Protein AF-A0A2E2JAE6-F1 (afdb_monomer_lite)

Structure (mmCIF, N/CA/C/O backbone):
data_AF-A0A2E2JAE6-F1
#
_entry.id   AF-A0A2E2JAE6-F1
#
loop_
_atom_site.group_PDB
_atom_site.id
_atom_site.type_symbol
_atom_site.label_atom_id
_atom_site.label_alt_id
_atom_site.label_comp_id
_atom_site.label_asym_id
_atom_site.label_entity_id
_atom_site.label_seq_id
_atom_site.pdbx_PDB_ins_code
_atom_site.Cartn_x
_atom_site.Cartn_y
_atom_site.Cartn_z
_atom_site.occupancy
_atom_site.B_iso_or_equiv
_atom_site.auth_seq_id
_atom_site.auth_comp_id
_atom_site.auth_asym_id
_atom_site.auth_atom_id
_atom_site.pdbx_PDB_model_num
ATOM 1 N N . MET A 1 1 ? -5.764 -18.830 -13.408 1.00 39.28 1 MET A N 1
ATOM 2 C CA . MET A 1 1 ? -5.190 -17.900 -12.411 1.00 39.28 1 MET A CA 1
ATOM 3 C C . MET A 1 1 ? -5.972 -16.601 -12.482 1.00 39.28 1 MET A C 1
ATOM 5 O O . MET A 1 1 ? -5.886 -15.917 -13.495 1.00 39.28 1 MET A O 1
ATOM 9 N N . ALA A 1 2 ? -6.812 -16.319 -11.483 1.00 48.50 2 ALA A N 1
ATOM 10 C CA . ALA A 1 2 ? -7.570 -15.073 -11.429 1.00 48.50 2 ALA 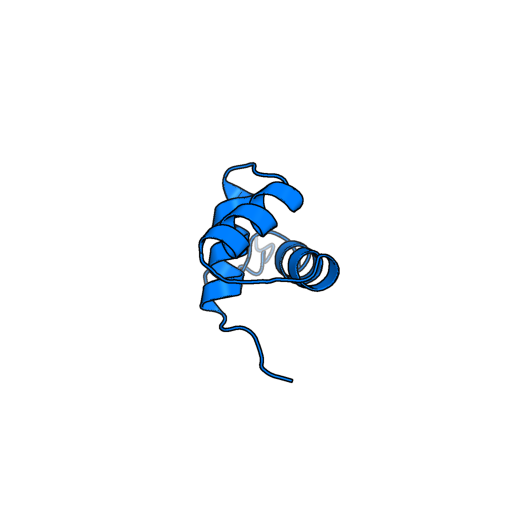A CA 1
ATOM 11 C C . ALA A 1 2 ? -6.585 -13.925 -11.180 1.00 48.50 2 ALA A C 1
ATOM 13 O O . ALA A 1 2 ? -5.934 -13.861 -10.141 1.00 48.50 2 ALA A O 1
ATOM 14 N N . ARG A 1 3 ? -6.399 -13.075 -12.187 1.00 57.50 3 ARG A N 1
ATOM 15 C CA .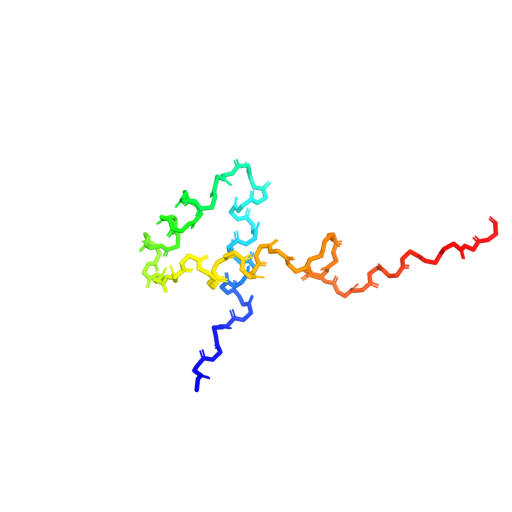 ARG A 1 3 ? -5.546 -11.892 -12.091 1.00 57.50 3 ARG A CA 1
ATOM 16 C C . ARG A 1 3 ? -6.238 -10.933 -11.120 1.00 57.50 3 ARG A C 1
ATOM 18 O O . ARG A 1 3 ? -7.387 -10.571 -11.361 1.00 57.50 3 ARG A O 1
ATOM 25 N N . HIS A 1 4 ? -5.589 -10.570 -10.013 1.00 65.50 4 HIS A N 1
ATOM 26 C CA . HIS A 1 4 ? -6.130 -9.528 -9.138 1.00 65.50 4 HIS A CA 1
ATOM 27 C C . HIS A 1 4 ? -6.332 -8.255 -9.965 1.00 65.50 4 HIS A C 1
ATOM 29 O O . HIS A 1 4 ? -5.477 -7.913 -10.783 1.00 65.50 4 HIS A O 1
ATOM 35 N N . SER A 1 5 ? -7.477 -7.594 -9.780 1.00 75.31 5 SER A N 1
ATOM 36 C CA . SER A 1 5 ? -7.800 -6.368 -10.510 1.00 75.31 5 SER A CA 1
ATOM 37 C C . SER A 1 5 ? -6.701 -5.326 -10.296 1.00 75.31 5 SER A C 1
ATOM 39 O O . SER A 1 5 ? -6.224 -5.153 -9.170 1.00 75.31 5 SER A O 1
ATOM 41 N N . ASP A 1 6 ? -6.327 -4.595 -11.350 1.00 77.75 6 ASP A N 1
ATOM 42 C CA . ASP A 1 6 ? -5.316 -3.529 -11.290 1.00 77.75 6 ASP A CA 1
ATOM 43 C C . ASP A 1 6 ? -5.642 -2.475 -10.214 1.00 77.75 6 ASP A C 1
ATOM 45 O O . ASP A 1 6 ? -4.752 -1.820 -9.666 1.00 77.75 6 ASP A O 1
ATOM 49 N N . GLN A 1 7 ? -6.923 -2.351 -9.849 1.00 83.06 7 GLN A N 1
ATOM 50 C CA . GLN A 1 7 ? -7.391 -1.526 -8.740 1.00 83.06 7 GLN A CA 1
ATOM 51 C C . GLN A 1 7 ? -6.798 -1.949 -7.386 1.00 83.06 7 GLN A C 1
ATOM 53 O O . GLN A 1 7 ? -6.383 -1.088 -6.613 1.00 83.06 7 GLN A O 1
ATOM 58 N N . ILE A 1 8 ? -6.716 -3.253 -7.106 1.00 85.81 8 ILE A N 1
ATOM 59 C CA . ILE A 1 8 ? -6.180 -3.797 -5.847 1.00 85.81 8 ILE A CA 1
ATOM 60 C C . ILE A 1 8 ? -4.671 -3.551 -5.771 1.00 85.81 8 ILE A C 1
ATOM 62 O O . ILE A 1 8 ? -4.152 -3.128 -4.740 1.00 85.81 8 ILE A O 1
ATOM 66 N N . VAL A 1 9 ? -3.970 -3.724 -6.893 1.00 85.81 9 VAL A N 1
ATOM 67 C CA . VAL A 1 9 ? -2.529 -3.452 -6.995 1.00 85.81 9 VAL A CA 1
ATOM 68 C C . VAL A 1 9 ? -2.239 -1.970 -6.735 1.00 85.81 9 VAL A C 1
ATOM 70 O O . VAL A 1 9 ? -1.352 -1.632 -5.948 1.00 85.81 9 VAL A O 1
ATOM 73 N N . ARG A 1 10 ? -3.020 -1.062 -7.339 1.00 84.38 10 ARG A N 1
ATOM 74 C CA . ARG A 1 10 ? -2.923 0.385 -7.074 1.00 84.38 10 ARG A CA 1
ATOM 75 C C . ARG A 1 10 ? -3.223 0.718 -5.615 1.00 84.38 10 ARG A C 1
ATOM 77 O O . ARG A 1 10 ? -2.510 1.528 -5.029 1.00 84.38 10 ARG A O 1
ATOM 84 N N . ARG A 1 11 ? -4.236 0.083 -5.018 1.00 87.75 11 ARG A N 1
ATOM 85 C CA . ARG A 1 11 ? -4.599 0.257 -3.602 1.00 87.75 11 ARG A CA 1
ATOM 86 C C . ARG A 1 11 ? -3.435 -0.112 -2.683 1.00 87.75 11 ARG A C 1
ATOM 88 O O . ARG A 1 11 ? -3.029 0.712 -1.869 1.00 87.75 11 ARG A O 1
ATOM 95 N N . ALA A 1 12 ? -2.849 -1.294 -2.879 1.00 89.50 12 ALA A N 1
ATOM 96 C CA . ALA A 1 12 ? -1.695 -1.769 -2.118 1.00 89.50 12 ALA A CA 1
ATOM 97 C C . ALA A 1 12 ? -0.516 -0.783 -2.191 1.00 89.50 12 ALA A C 1
A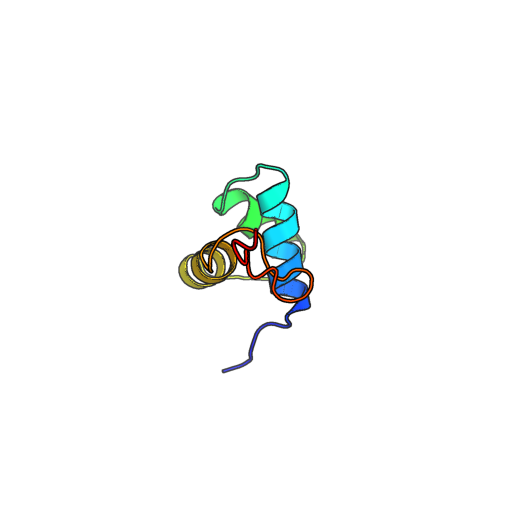TOM 99 O O . ALA A 1 12 ? 0.089 -0.451 -1.174 1.00 89.50 12 ALA A O 1
ATOM 100 N N . ARG A 1 13 ? -0.237 -0.248 -3.386 1.00 86.88 13 ARG A N 1
ATOM 101 C CA . ARG A 1 13 ? 0.815 0.759 -3.597 1.00 86.88 13 ARG A CA 1
ATOM 102 C C . ARG A 1 13 ? 0.520 2.085 -2.903 1.00 86.88 13 ARG A C 1
ATOM 104 O O . ARG A 1 13 ? 1.436 2.675 -2.346 1.00 86.88 13 ARG A O 1
ATOM 111 N N . LEU A 1 14 ? -0.728 2.555 -2.920 1.00 89.19 14 LEU A N 1
ATOM 112 C CA . LEU A 1 14 ? -1.123 3.791 -2.234 1.00 89.19 14 LEU A CA 1
ATOM 113 C C . LEU A 1 14 ? -0.981 3.673 -0.719 1.00 89.19 14 LEU A C 1
ATOM 115 O O . LEU A 1 14 ? -0.548 4.627 -0.081 1.00 89.19 14 LEU A O 1
ATOM 119 N N . ILE A 1 15 ? -1.334 2.518 -0.152 1.00 89.56 15 ILE A N 1
ATOM 120 C CA . ILE A 1 15 ? -1.129 2.244 1.271 1.00 89.56 15 ILE A CA 1
ATOM 121 C C . ILE A 1 15 ? 0.375 2.250 1.556 1.00 89.56 15 ILE A C 1
ATOM 123 O O . ILE A 1 15 ? 0.836 3.060 2.351 1.00 89.56 15 ILE A O 1
ATOM 127 N N . TYR A 1 16 ? 1.167 1.466 0.828 1.00 88.62 16 TYR A N 1
ATOM 128 C CA . TYR A 1 16 ? 2.619 1.417 1.023 1.00 88.62 16 TYR A CA 1
ATOM 129 C C . TYR A 1 16 ? 3.304 2.792 0.869 1.00 88.62 16 TYR A C 1
ATOM 131 O O . TYR A 1 16 ? 4.174 3.155 1.656 1.00 88.62 16 TYR A O 1
ATOM 139 N N . ALA A 1 17 ? 2.858 3.618 -0.084 1.00 84.69 17 ALA A N 1
ATOM 140 C CA . ALA A 1 17 ? 3.374 4.971 -0.308 1.00 84.69 17 ALA A CA 1
ATOM 141 C C . ALA A 1 17 ? 3.109 5.950 0.853 1.00 84.69 17 ALA A C 1
ATOM 143 O O . ALA A 1 17 ? 3.773 6.981 0.932 1.00 84.69 17 ALA A O 1
ATOM 144 N N . ARG A 1 18 ? 2.179 5.642 1.768 1.00 87.56 18 ARG A N 1
ATOM 145 C CA . ARG A 1 18 ? 1.963 6.415 3.007 1.00 87.56 18 ARG A CA 1
ATOM 146 C C . ARG A 1 18 ? 3.022 6.136 4.081 1.00 87.56 18 ARG A C 1
ATOM 148 O O . ARG A 1 18 ? 2.975 6.763 5.132 1.00 87.56 18 ARG A O 1
ATOM 155 N N . GLY A 1 19 ? 3.964 5.225 3.823 1.00 86.12 19 GLY A N 1
ATOM 156 C CA . GLY A 1 19 ? 5.049 4.866 4.741 1.00 86.12 19 GLY A CA 1
ATOM 157 C C . GLY A 1 19 ? 4.790 3.605 5.565 1.00 86.12 19 GLY A C 1
ATOM 158 O O . GLY A 1 19 ? 5.604 3.271 6.420 1.00 86.12 19 GLY A O 1
ATOM 159 N N . TYR A 1 20 ? 3.688 2.895 5.309 1.00 89.44 20 TYR A N 1
ATOM 160 C CA . TYR A 1 20 ? 3.400 1.619 5.960 1.00 89.44 20 TYR A CA 1
ATOM 161 C C . TYR A 1 20 ? 4.342 0.518 5.473 1.00 89.44 20 TYR A C 1
ATOM 163 O O . TYR A 1 20 ? 4.711 0.445 4.299 1.00 89.44 20 TYR A O 1
ATOM 171 N N . THR A 1 21 ? 4.679 -0.403 6.368 1.00 91.06 21 THR A N 1
ATOM 172 C CA . THR A 1 21 ? 5.422 -1.618 6.031 1.00 91.06 21 THR A CA 1
ATOM 173 C C . THR A 1 21 ? 4.595 -2.545 5.134 1.00 91.06 21 THR A C 1
ATOM 175 O O . THR A 1 21 ? 3.374 -2.422 5.000 1.00 91.06 21 THR A O 1
ATOM 178 N N . GLN A 1 22 ? 5.246 -3.543 4.525 1.00 89.94 22 GLN A N 1
ATOM 179 C CA . GLN A 1 22 ? 4.531 -4.568 3.750 1.00 89.94 22 GLN A CA 1
ATOM 180 C C . GLN A 1 22 ? 3.544 -5.360 4.621 1.00 89.94 22 GLN A C 1
ATOM 182 O O . GLN A 1 22 ? 2.484 -5.760 4.147 1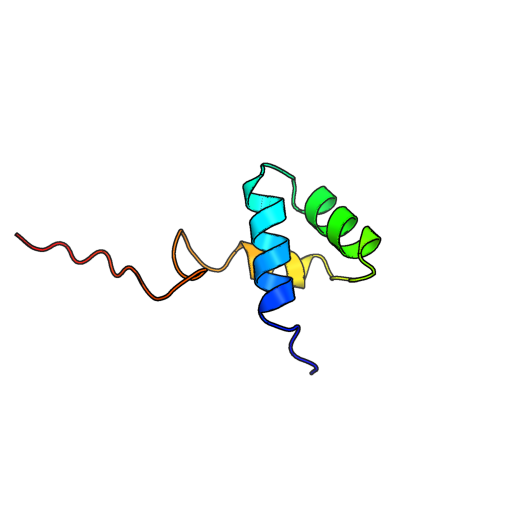.00 89.94 22 GLN A O 1
ATOM 187 N N . GLN A 1 23 ? 3.873 -5.570 5.899 1.00 92.38 23 GLN A N 1
ATOM 188 C CA . GLN A 1 23 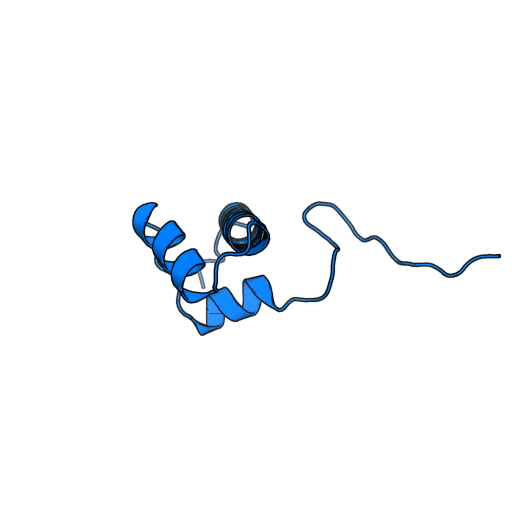? 2.994 -6.259 6.838 1.00 92.38 23 GLN A CA 1
ATOM 189 C C . GLN A 1 23 ? 1.726 -5.447 7.110 1.00 92.38 23 GLN A C 1
ATOM 191 O O . GLN A 1 23 ? 0.632 -5.990 6.982 1.00 92.38 23 GLN A O 1
ATOM 196 N N . GLU A 1 24 ? 1.871 -4.158 7.414 1.00 93.44 24 GLU A N 1
ATOM 197 C CA . GLU A 1 24 ? 0.740 -3.249 7.639 1.00 93.44 24 GLU A CA 1
ATOM 198 C C . GLU A 1 24 ? -0.094 -3.074 6.369 1.00 93.44 24 GLU A C 1
ATOM 200 O O . GLU A 1 24 ? -1.317 -3.135 6.415 1.00 93.44 24 GLU A O 1
ATOM 205 N N . THR A 1 25 ? 0.554 -2.963 5.207 1.00 92.19 25 THR A N 1
ATOM 206 C CA . THR A 1 25 ? -0.138 -2.897 3.911 1.00 92.19 25 THR A CA 1
ATOM 207 C C . THR A 1 25 ? -1.009 -4.130 3.679 1.00 92.19 25 THR A C 1
ATOM 209 O O . THR A 1 25 ? -2.154 -4.011 3.247 1.00 92.19 25 THR A O 1
ATOM 212 N N . ARG A 1 26 ? -0.496 -5.322 4.000 1.00 93.25 26 ARG A N 1
ATOM 213 C CA . ARG A 1 26 ? -1.263 -6.571 3.915 1.00 93.25 26 ARG A CA 1
ATOM 214 C C . ARG A 1 26 ? -2.431 -6.590 4.896 1.00 93.25 26 ARG A C 1
ATOM 216 O O . ARG A 1 26 ? -3.490 -7.099 4.555 1.00 93.25 26 ARG A O 1
ATOM 223 N N . GLN A 1 27 ? -2.233 -6.052 6.095 1.00 93.94 27 GLN A N 1
ATOM 224 C CA . GLN A 1 27 ? -3.259 -6.005 7.130 1.00 93.94 27 GLN A CA 1
ATOM 225 C C . GLN A 1 27 ? -4.404 -5.067 6.734 1.00 93.94 27 GLN A C 1
ATOM 227 O O . GLN A 1 27 ? -5.553 -5.480 6.772 1.00 93.94 27 GLN A O 1
ATOM 232 N N . HIS A 1 28 ? -4.086 -3.892 6.188 1.00 93.00 28 HIS A N 1
ATOM 233 C CA . HIS A 1 28 ? -5.079 -2.980 5.619 1.00 93.00 28 HIS A CA 1
ATOM 234 C C . HIS A 1 28 ? -5.885 -3.598 4.469 1.00 93.00 28 HIS A C 1
ATOM 236 O O . HIS A 1 28 ? -7.083 -3.359 4.361 1.00 93.00 28 HIS A O 1
ATOM 242 N N . LEU A 1 29 ? -5.247 -4.390 3.603 1.00 91.62 29 LEU A N 1
ATOM 243 C CA . LEU A 1 29 ? -5.960 -5.115 2.547 1.00 91.62 29 LEU A CA 1
ATOM 244 C C . LEU A 1 29 ? -6.866 -6.205 3.133 1.00 91.62 29 LEU A C 1
ATOM 246 O O . LEU A 1 29 ? -8.000 -6.353 2.685 1.00 91.62 29 LEU A O 1
ATOM 250 N N . ALA A 1 30 ? -6.403 -6.922 4.159 1.00 92.44 30 ALA A N 1
ATOM 251 C CA . ALA A 1 30 ? -7.195 -7.938 4.844 1.00 92.44 30 ALA A CA 1
ATOM 252 C C . ALA A 1 30 ? -8.416 -7.339 5.566 1.00 92.44 30 ALA A C 1
ATOM 254 O O . ALA A 1 30 ? -9.492 -7.928 5.504 1.00 92.44 30 ALA A O 1
ATOM 255 N N . ASP A 1 31 ? -8.284 -6.150 6.164 1.00 93.12 31 ASP A N 1
ATOM 256 C CA . ASP A 1 31 ? -9.402 -5.407 6.766 1.00 93.12 31 ASP A CA 1
ATOM 257 C C . ASP A 1 31 ? -10.464 -5.011 5.718 1.00 93.12 31 ASP A C 1
ATOM 259 O O . ASP A 1 31 ? -11.651 -4.923 6.029 1.00 93.12 31 ASP A O 1
ATOM 263 N N . GLU A 1 32 ? -10.058 -4.819 4.457 1.00 88.56 32 GLU A N 1
ATOM 264 C CA . GLU A 1 32 ? -10.950 -4.602 3.306 1.00 88.56 32 GLU A CA 1
ATOM 265 C C . GLU A 1 32 ? -11.479 -5.925 2.694 1.00 88.56 32 GLU A C 1
ATOM 267 O O . GLU A 1 32 ? -12.195 -5.903 1.691 1.00 88.56 32 GLU A O 1
ATOM 272 N N . GLY A 1 33 ? -11.150 -7.085 3.278 1.00 89.75 33 GLY A N 1
ATOM 273 C CA . GLY A 1 33 ? -11.550 -8.414 2.794 1.00 89.75 33 GLY A CA 1
ATOM 274 C C . GLY A 1 33 ? -10.696 -8.954 1.641 1.00 89.75 33 GLY A C 1
ATOM 275 O O . GLY A 1 33 ? -11.099 -9.889 0.950 1.00 89.75 33 GLY A O 1
ATOM 276 N N . ILE A 1 34 ? -9.524 -8.362 1.403 1.00 88.38 34 ILE A N 1
ATOM 277 C CA . ILE A 1 34 ? -8.601 -8.728 0.328 1.00 88.38 34 ILE A CA 1
ATOM 278 C C . ILE A 1 34 ? -7.414 -9.485 0.928 1.00 88.38 34 ILE A C 1
ATOM 280 O O . ILE A 1 34 ? -6.435 -8.897 1.390 1.00 88.38 34 ILE A O 1
ATOM 284 N N . GLU A 1 35 ? -7.469 -10.811 0.874 1.00 89.25 35 GLU A N 1
ATOM 285 C CA . GLU A 1 35 ? -6.349 -11.650 1.294 1.00 89.25 35 GLU A CA 1
ATOM 286 C C . GLU A 1 35 ? -5.287 -11.747 0.194 1.00 89.25 35 GLU A C 1
ATOM 288 O O . GLU A 1 35 ? -5.562 -12.124 -0.948 1.00 89.25 35 GLU A O 1
ATOM 293 N N . VAL A 1 36 ? -4.049 -11.396 0.544 1.00 86.19 36 VAL A N 1
ATOM 294 C CA . VAL A 1 36 ? -2.910 -11.400 -0.379 1.00 86.19 36 VAL A CA 1
ATOM 295 C C . VAL A 1 36 ? -1.726 -12.080 0.288 1.00 86.19 36 VAL A C 1
ATOM 297 O O . VAL A 1 36 ? -1.362 -11.768 1.425 1.00 86.19 36 VAL A O 1
ATOM 300 N N . ASP A 1 37 ? -1.103 -13.003 -0.439 1.00 88.81 37 ASP A N 1
ATOM 301 C CA . ASP A 1 37 ? 0.132 -13.637 0.001 1.00 88.81 37 ASP A CA 1
ATOM 302 C C . ASP A 1 37 ? 1.315 -12.649 0.009 1.00 88.81 37 ASP A C 1
ATOM 304 O O . ASP A 1 37 ? 1.375 -11.698 -0.777 1.00 88.81 37 ASP A O 1
ATOM 308 N N . ARG A 1 38 ? 2.290 -12.891 0.894 1.00 85.62 38 ARG A N 1
ATOM 309 C CA . ARG A 1 38 ? 3.483 -12.047 1.037 1.00 85.62 38 ARG A CA 1
ATOM 310 C C . ARG A 1 38 ? 4.248 -11.901 -0.280 1.00 85.62 38 ARG A C 1
ATOM 312 O O . ARG A 1 38 ? 4.640 -10.785 -0.605 1.00 85.62 38 ARG A O 1
ATOM 319 N N . TYR A 1 39 ? 4.458 -12.980 -1.034 1.00 85.25 39 TYR A N 1
ATOM 320 C CA . TYR A 1 39 ? 5.228 -12.939 -2.281 1.00 85.25 39 TYR A CA 1
ATOM 321 C C . TYR A 1 39 ? 4.489 -12.161 -3.372 1.00 85.25 39 TYR A C 1
ATOM 323 O O . TYR A 1 39 ? 5.104 -11.387 -4.107 1.00 85.25 39 TYR A O 1
ATOM 331 N N . THR A 1 40 ? 3.164 -12.304 -3.430 1.00 85.81 40 THR A N 1
ATOM 332 C CA . THR A 1 40 ? 2.300 -11.542 -4.341 1.00 85.81 40 THR A CA 1
ATOM 333 C C . THR A 1 40 ? 2.352 -10.049 -4.028 1.00 85.81 40 THR A C 1
ATOM 335 O O . THR A 1 40 ? 2.588 -9.240 -4.928 1.00 85.81 40 THR A O 1
ATOM 338 N N . LEU A 1 41 ? 2.204 -9.680 -2.751 1.00 88.38 41 LEU A N 1
ATOM 339 C CA . LEU A 1 41 ? 2.289 -8.288 -2.317 1.00 88.38 41 LEU A CA 1
ATOM 340 C C . LEU A 1 41 ? 3.684 -7.711 -2.568 1.00 88.38 41 LEU A C 1
ATOM 342 O O . LEU A 1 41 ? 3.795 -6.619 -3.120 1.00 88.38 41 LEU A O 1
ATOM 346 N N . SER A 1 42 ? 4.749 -8.447 -2.235 1.00 87.44 42 SER A N 1
ATOM 347 C CA . SER A 1 42 ? 6.109 -8.026 -2.571 1.00 87.44 42 SER A CA 1
ATOM 348 C C . SER A 1 42 ? 6.234 -7.782 -4.075 1.00 87.44 42 SER A C 1
ATOM 350 O O . SER A 1 42 ? 6.694 -6.714 -4.450 1.00 87.44 42 SER A O 1
ATOM 352 N N . GLY A 1 43 ? 5.742 -8.674 -4.941 1.00 86.31 43 GLY A N 1
ATOM 353 C CA . GLY A 1 43 ? 5.758 -8.478 -6.396 1.00 86.31 43 GLY A CA 1
ATOM 354 C C . GLY A 1 43 ? 5.032 -7.210 -6.868 1.00 86.31 43 GLY A C 1
ATOM 355 O O . GLY A 1 43 ? 5.519 -6.511 -7.756 1.00 86.31 43 GLY A O 1
ATOM 356 N N . TRP A 1 44 ? 3.906 -6.856 -6.242 1.00 87.19 44 TRP A N 1
ATOM 357 C CA . TRP A 1 44 ? 3.173 -5.617 -6.541 1.00 87.19 44 TRP A CA 1
ATOM 358 C C . TRP A 1 44 ? 3.948 -4.355 -6.162 1.00 87.19 44 TRP A C 1
ATOM 360 O O . TRP A 1 44 ? 3.847 -3.340 -6.863 1.00 87.19 44 TRP A O 1
ATOM 370 N N . LEU A 1 45 ? 4.707 -4.432 -5.067 1.00 84.69 45 LEU A N 1
ATOM 371 C CA . LEU A 1 45 ? 5.515 -3.344 -4.523 1.00 84.69 45 LEU A CA 1
ATOM 372 C C . LEU A 1 45 ? 6.905 -3.246 -5.183 1.00 84.69 45 LEU A C 1
ATOM 374 O O . LEU A 1 45 ? 7.463 -2.155 -5.237 1.00 84.69 45 LEU A O 1
ATOM 378 N N . HIS A 1 46 ? 7.451 -4.347 -5.720 1.00 78.50 46 HIS A N 1
ATOM 379 C CA . HIS A 1 46 ? 8.828 -4.436 -6.238 1.00 78.50 46 HIS A CA 1
ATOM 380 C C . HIS A 1 46 ? 9.003 -4.203 -7.752 1.00 78.50 46 HIS A C 1
ATOM 382 O O . HIS A 1 46 ? 10.112 -4.364 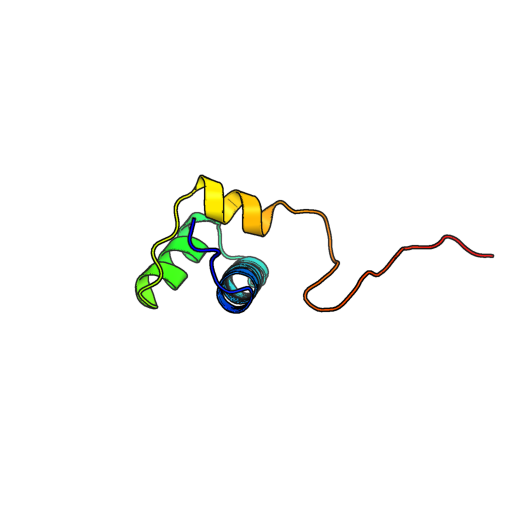-8.260 1.00 78.50 46 HIS A O 1
ATOM 388 N N . TRP A 1 47 ? 7.969 -3.813 -8.505 1.00 59.69 47 TRP A N 1
ATOM 389 C CA . TRP A 1 47 ? 8.050 -3.723 -9.976 1.00 59.69 47 TRP A CA 1
ATOM 390 C C . TRP A 1 47 ? 8.634 -2.406 -10.531 1.00 59.69 47 TRP A C 1
ATOM 392 O O . TRP A 1 47 ? 8.129 -1.870 -11.504 1.00 59.69 47 TRP A O 1
ATOM 402 N N . HIS A 1 48 ? 9.749 -1.920 -9.983 1.00 48.84 48 HIS A N 1
ATOM 403 C CA . HIS A 1 48 ? 10.536 -0.809 -10.552 1.00 48.84 48 HIS A CA 1
ATOM 404 C C . HIS A 1 48 ? 9.930 0.612 -10.390 1.00 48.84 48 HIS A C 1
ATOM 406 O O . HIS A 1 48 ? 8.917 0.968 -10.977 1.00 48.84 48 HIS A O 1
ATOM 412 N N . SER A 1 49 ? 10.608 1.428 -9.575 1.00 52.34 49 SER A N 1
ATOM 413 C CA . SER A 1 49 ? 10.658 2.904 -9.542 1.00 52.34 49 SER A CA 1
ATOM 414 C C . SER A 1 49 ? 9.600 3.711 -10.338 1.00 52.34 49 SER A C 1
ATOM 416 O O . SER A 1 49 ? 9.627 3.748 -11.561 1.00 52.34 49 SER A O 1
ATOM 418 N N . ARG A 1 50 ? 8.744 4.468 -9.628 1.00 49.19 50 ARG A N 1
ATOM 419 C CA . ARG A 1 50 ? 8.102 5.743 -10.057 1.00 49.19 50 ARG A CA 1
ATOM 420 C C . ARG A 1 50 ? 7.309 5.818 -11.368 1.00 49.19 50 ARG A C 1
ATOM 422 O O . ARG A 1 50 ? 7.006 6.929 -11.797 1.00 49.19 50 ARG A O 1
ATOM 429 N N . VAL A 1 51 ? 6.877 4.720 -11.971 1.00 46.91 51 VAL A N 1
ATOM 430 C CA . VAL A 1 51 ? 6.112 4.815 -13.216 1.00 46.91 51 VAL A CA 1
ATOM 431 C C . VAL A 1 51 ? 4.901 3.888 -13.166 1.00 46.91 51 VAL A C 1
ATOM 433 O O . VAL A 1 51 ? 4.997 2.753 -12.715 1.00 46.91 51 VAL A O 1
ATOM 436 N N . ASP A 1 52 ? 3.740 4.395 -13.577 1.00 45.31 52 ASP A N 1
ATOM 437 C CA . ASP A 1 52 ? 2.498 3.632 -13.737 1.00 45.31 52 ASP A CA 1
ATOM 438 C C . ASP A 1 52 ? 1.588 3.380 -12.517 1.00 45.31 52 ASP A C 1
ATOM 440 O O . ASP A 1 52 ? 1.049 2.294 -12.298 1.00 45.31 52 ASP A O 1
ATOM 444 N N . ALA A 1 53 ? 1.254 4.456 -11.796 1.00 48.03 53 ALA A N 1
ATOM 445 C CA . ALA A 1 53 ? -0.176 4.754 -11.577 1.00 48.03 53 ALA A CA 1
ATOM 446 C C . ALA A 1 53 ? -0.789 5.565 -12.756 1.00 48.03 53 ALA A C 1
ATOM 448 O O . ALA A 1 53 ? -2.004 5.761 -12.820 1.00 48.03 53 ALA A O 1
ATOM 449 N N . GLY A 1 54 ? 0.045 5.954 -13.725 1.00 40.22 54 GLY A N 1
ATOM 450 C CA . GLY A 1 54 ? -0.265 6.417 -15.079 1.00 40.22 54 GLY A CA 1
ATOM 451 C C . GLY A 1 54 ? 0.998 6.307 -15.957 1.00 40.22 54 GLY A C 1
ATOM 452 O O . GLY A 1 54 ? 2.095 6.503 -15.438 1.00 40.22 54 GLY A O 1
ATOM 453 N N . GLY A 1 55 ? 0.827 5.959 -17.232 1.00 32.28 55 GLY A N 1
ATOM 454 C CA . GLY A 1 55 ? 1.848 5.574 -18.229 1.00 32.28 55 GLY A CA 1
ATOM 455 C C . GLY A 1 55 ? 3.258 6.163 -18.130 1.00 32.28 55 GLY A C 1
ATOM 456 O O . GLY A 1 55 ? 3.412 7.378 -18.121 1.00 32.28 55 GLY A O 1
ATOM 457 N N . ALA A 1 56 ? 4.265 5.289 -18.198 1.00 38.34 56 ALA A N 1
ATOM 458 C CA . ALA A 1 56 ? 5.603 5.422 -18.783 1.00 38.34 56 ALA A CA 1
ATOM 459 C C . ALA A 1 56 ? 6.239 6.836 -18.827 1.00 38.34 56 ALA A C 1
ATOM 461 O O . ALA A 1 56 ? 6.315 7.442 -19.892 1.00 38.34 56 ALA A O 1
ATOM 462 N N . LEU A 1 57 ? 6.845 7.314 -17.732 1.00 42.38 57 LEU A N 1
ATOM 463 C CA . LEU A 1 57 ? 7.964 8.258 -17.821 1.00 42.38 57 LEU A CA 1
ATOM 464 C C . LEU A 1 57 ? 9.226 7.476 -18.202 1.00 42.38 57 LEU A C 1
ATOM 466 O O . LEU A 1 57 ? 9.946 6.950 -17.356 1.00 42.38 57 LEU A O 1
ATOM 470 N N . ARG A 1 58 ? 9.491 7.396 -19.507 1.00 39.66 58 ARG A N 1
ATOM 471 C CA . ARG A 1 58 ? 10.865 7.243 -19.982 1.00 39.66 58 ARG A CA 1
ATOM 472 C C . ARG A 1 58 ? 11.591 8.544 -19.652 1.00 39.66 58 ARG A C 1
ATOM 474 O O . ARG A 1 58 ? 11.334 9.557 -20.295 1.00 39.66 58 ARG A O 1
ATOM 481 N N . GLU A 1 59 ? 12.494 8.511 -18.675 1.00 46.84 59 GLU A N 1
ATOM 482 C CA . GLU A 1 59 ? 13.566 9.504 -18.580 1.00 46.84 59 GLU A CA 1
ATOM 483 C C . GLU A 1 59 ? 14.464 9.335 -19.810 1.00 46.84 59 GLU A C 1
ATOM 485 O O . GLU A 1 59 ? 15.413 8.554 -19.837 1.00 46.84 59 GLU A O 1
ATOM 490 N N . GLY A 1 60 ? 14.092 10.026 -20.884 1.00 38.44 60 GLY A N 1
ATOM 491 C CA . GLY A 1 60 ? 15.010 10.365 -21.950 1.00 38.44 60 GLY A CA 1
ATOM 492 C C . GLY A 1 60 ? 15.834 11.550 -21.482 1.00 38.44 60 GLY A C 1
ATOM 493 O O . GLY A 1 60 ? 15.343 12.674 -21.466 1.00 38.44 60 GLY A O 1
ATOM 494 N N . VAL A 1 61 ? 17.091 11.285 -21.132 1.00 45.72 61 VAL A N 1
ATOM 495 C CA . VAL A 1 61 ? 18.183 12.220 -21.416 1.00 45.72 61 VAL A CA 1
ATOM 496 C C . VAL A 1 61 ? 17.947 12.804 -22.812 1.00 45.72 61 VAL A C 1
ATOM 498 O O . VAL A 1 61 ? 17.945 12.063 -23.797 1.00 45.72 61 VAL A O 1
ATOM 501 N N . ALA A 1 62 ? 17.717 14.112 -22.890 1.00 39.47 62 ALA A N 1
ATOM 502 C CA . ALA A 1 62 ? 17.757 14.870 -24.131 1.00 39.47 62 ALA A CA 1
ATOM 503 C C . ALA A 1 62 ? 18.130 16.335 -23.843 1.00 39.47 62 ALA A C 1
ATOM 505 O O . ALA A 1 62 ? 17.367 17.038 -23.183 1.00 39.47 62 ALA A O 1
ATOM 506 N N . ALA A 1 63 ? 19.270 16.722 -24.433 1.00 37.72 63 ALA A N 1
ATOM 507 C CA . ALA A 1 63 ? 19.878 18.050 -24.599 1.00 37.72 63 ALA A CA 1
ATOM 508 C C . ALA A 1 63 ? 20.531 18.706 -23.370 1.00 37.72 63 ALA A C 1
ATOM 510 O O . ALA A 1 63 ? 19.818 19.270 -22.514 1.00 37.72 63 ALA A O 1
#

pLDDT: mean 73.81, std 20.59, range [32.28, 93.94]

Secondary structure (DSSP, 8-state):
--PPPHHHHHHHHHHHHTT--HHHHHHHHHHTT----HHHHHHHH-S-TT--SSS--------

Sequence (63 aa):
MARHSDQIVRRARLIYARGYTQQETRQHLADEGIEVDRYTLSGWLHWHSRVDAGGALREGVAA

Foldseek 3Di:
DPDPPVVLLVQLQVVVVVVDDLVVSQVVCVVVVHHDDSVRSCVSNVPDPDAPVDHDDPPDPDD

Radius of gyration: 13.6 Å; chains: 1; bounding box: 31×36×32 Å